Protein AF-A0A9E3BEC8-F1 (afdb_monomer)

Foldseek 3Di:
DDLLLVLLLVLADQDWDALVSSCVSSVHDSVSSVVSLVVCVVVVQWDADPPRTIHGD

Radius of gyration: 9.45 Å; Cα contacts (8 Å, |Δi|>4): 90; chains: 1; bounding box: 22×21×26 Å

Nearest PDB structures (foldseek):
  7wup-assembly1_B  TM=8.291E-01  e=4.768E-03  Apiospora montagnei NRRL 25634
  7y3h-assembly1_A  TM=8.337E-01  e=6.205E-03  Apiospora montagnei NRRL 25634
  2qww-assembly2_C  TM=8.152E-01  e=1.123E-02  Listeria monocytogenes serotype 4b str. F2365
  2qww-assembly2_D  TM=7.993E-01  e=1.199E-02  Listeria monocytogenes serotype 4b str. F2365
  4yif-assembly3_F  TM=8.380E-01  e=1.902E-02  Mycobacterium tuberculosis H37Rv

Secondary structure (DSSP, 8-state):
--HHHHHHHHH--SS-EEHHHHHHHHT--HHHHHHHHHHHHHTTSEEEETTTEEEE-

Sequence (57 aa):
MSPDESRVWNALGSDPVHVDELAHTAGLAPSGALAALLGLELRGAVESLPGKQYRRT

pLDDT: mean 88.41, std 4.36, range [72.19, 92.94]

Mean predicted aligned error: 3.38 Å

Structure (mmCIF, N/CA/C/O backbone):
data_AF-A0A9E3BEC8-F1
#
_entry.id   AF-A0A9E3BEC8-F1
#
loop_
_atom_site.group_PDB
_atom_site.id
_atom_site.type_symbol
_atom_site.label_atom_id
_atom_site.label_alt_id
_atom_site.label_comp_id
_atom_site.label_asy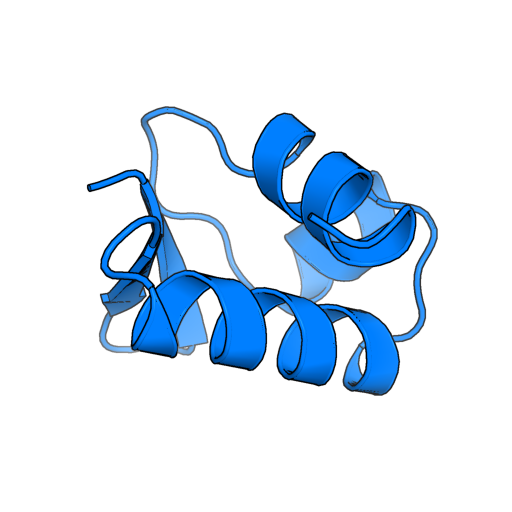m_id
_atom_site.label_entity_id
_atom_site.label_seq_id
_atom_site.pdbx_PDB_ins_code
_atom_site.Cartn_x
_atom_site.Cartn_y
_atom_site.Cartn_z
_atom_site.occupancy
_atom_site.B_iso_or_equiv
_atom_site.auth_seq_id
_atom_site.auth_comp_id
_atom_site.auth_asym_id
_atom_site.auth_atom_id
_atom_site.pdbx_PDB_model_num
ATOM 1 N N . MET A 1 1 ? -4.000 6.789 -12.938 1.00 72.19 1 MET A N 1
ATOM 2 C CA . MET A 1 1 ? -3.225 5.856 -12.107 1.00 72.19 1 MET A CA 1
ATOM 3 C C . MET A 1 1 ? -2.007 5.447 -12.908 1.00 72.19 1 MET A C 1
ATOM 5 O O . MET A 1 1 ? -2.143 5.244 -14.111 1.00 72.19 1 MET A O 1
ATOM 9 N N . SER A 1 2 ? -0.836 5.407 -12.282 1.00 87.62 2 SER A N 1
ATOM 10 C CA . SER A 1 2 ? 0.402 4.895 -12.875 1.00 87.62 2 SER A CA 1
ATOM 11 C C . SER A 1 2 ? 0.301 3.373 -13.124 1.00 87.62 2 SER A C 1
ATOM 13 O O . SER A 1 2 ? -0.574 2.709 -12.548 1.00 87.62 2 SER A O 1
ATOM 15 N N . PRO A 1 3 ? 1.166 2.792 -13.978 1.00 88.81 3 PRO A N 1
ATOM 16 C CA . PRO A 1 3 ? 1.252 1.342 -14.145 1.00 88.81 3 PRO A CA 1
ATOM 17 C C . PRO A 1 3 ? 1.506 0.621 -12.815 1.00 88.81 3 PRO A C 1
ATOM 19 O O . PRO A 1 3 ? 0.874 -0.396 -12.538 1.00 88.81 3 PRO A O 1
ATOM 22 N N . ASP A 1 4 ? 2.371 1.183 -11.972 1.00 90.88 4 ASP A N 1
ATOM 23 C CA . ASP A 1 4 ? 2.749 0.606 -10.681 1.00 90.88 4 ASP A CA 1
ATOM 24 C C . ASP A 1 4 ? 1.598 0.710 -9.679 1.00 90.88 4 ASP A C 1
ATOM 26 O O . ASP A 1 4 ? 1.256 -0.273 -9.026 1.0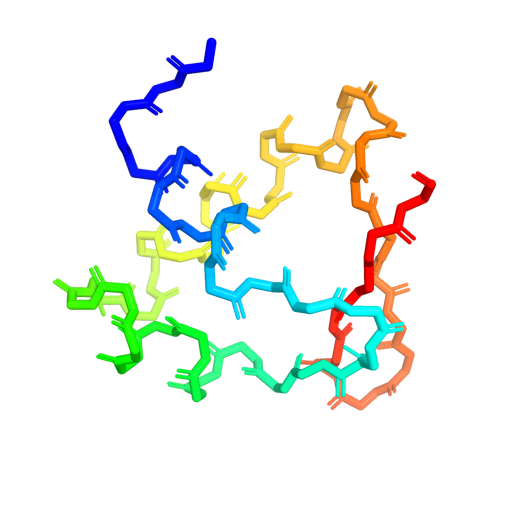0 90.88 4 ASP A O 1
ATOM 30 N N . GLU A 1 5 ? 0.920 1.862 -9.640 1.00 91.50 5 GLU A N 1
ATOM 31 C CA . GLU A 1 5 ? -0.309 2.050 -8.858 1.00 91.50 5 GLU A CA 1
ATOM 32 C C . GLU A 1 5 ? -1.376 1.034 -9.248 1.00 91.50 5 GLU A C 1
ATOM 34 O O . GLU A 1 5 ? -2.028 0.473 -8.380 1.00 91.50 5 GLU A O 1
ATOM 39 N N . SER A 1 6 ? -1.536 0.752 -10.541 1.00 90.50 6 SER A N 1
ATOM 40 C CA . SER A 1 6 ? -2.529 -0.217 -11.012 1.00 90.50 6 SER A CA 1
ATOM 41 C C . SER A 1 6 ? -2.174 -1.647 -10.597 1.00 90.50 6 SER A C 1
ATOM 43 O O . SER A 1 6 ? -3.064 -2.423 -10.255 1.00 90.50 6 SER A O 1
ATOM 45 N N . ARG A 1 7 ? -0.883 -2.006 -10.594 1.00 90.94 7 ARG A N 1
ATOM 46 C CA . ARG A 1 7 ? -0.412 -3.322 -10.130 1.00 90.94 7 ARG A CA 1
ATOM 47 C C . ARG A 1 7 ? -0.616 -3.496 -8.633 1.00 90.94 7 ARG A C 1
ATOM 49 O O . ARG A 1 7 ? -1.199 -4.493 -8.223 1.00 90.94 7 ARG A O 1
ATOM 56 N N . VAL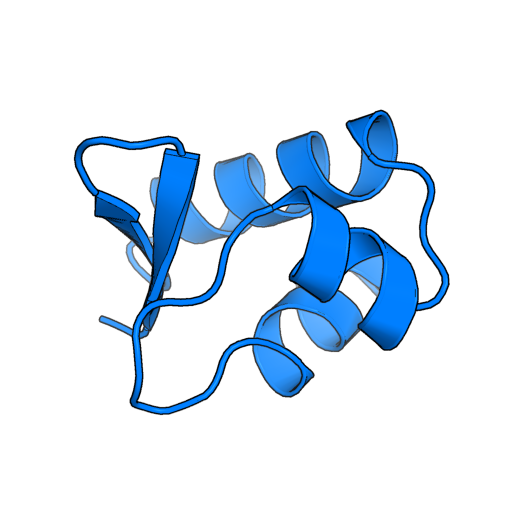 A 1 8 ? -0.185 -2.516 -7.840 1.00 90.88 8 VAL A N 1
ATOM 57 C CA . VAL A 1 8 ? -0.386 -2.499 -6.385 1.00 90.88 8 VAL A CA 1
ATOM 58 C C . VAL A 1 8 ? -1.869 -2.516 -6.058 1.00 90.88 8 VAL A C 1
ATOM 60 O O . VAL A 1 8 ? -2.299 -3.323 -5.246 1.00 90.88 8 VAL A O 1
ATOM 63 N N . TRP A 1 9 ? -2.660 -1.677 -6.728 1.00 89.31 9 TRP A N 1
ATOM 64 C CA . TRP A 1 9 ? -4.105 -1.637 -6.558 1.00 89.31 9 TR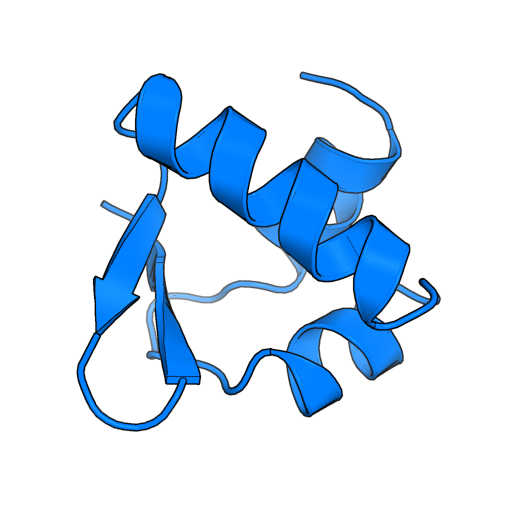P A CA 1
ATOM 65 C C . TRP A 1 9 ? -4.719 -3.005 -6.813 1.00 89.31 9 TRP A C 1
ATOM 67 O O . T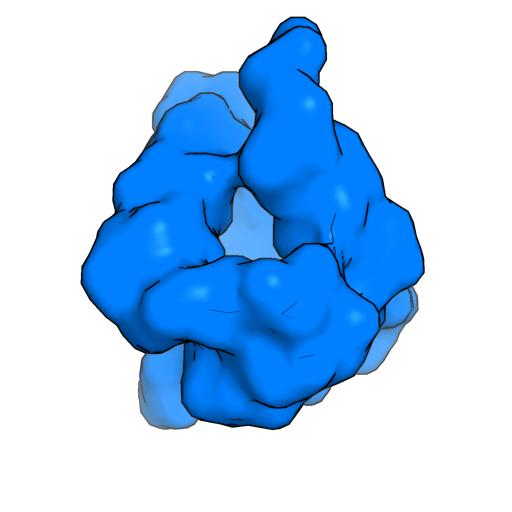RP A 1 9 ? -5.424 -3.498 -5.946 1.00 89.31 9 TRP A O 1
ATOM 77 N N . ASN A 1 10 ? -4.410 -3.646 -7.946 1.00 88.44 10 ASN A N 1
ATOM 78 C CA . ASN A 1 10 ? -4.918 -4.977 -8.289 1.00 88.44 10 ASN A CA 1
ATOM 79 C C . ASN A 1 10 ? -4.470 -6.070 -7.310 1.00 88.44 10 ASN A C 1
ATOM 81 O O . ASN A 1 10 ? -5.256 -6.974 -7.042 1.00 88.44 10 ASN A O 1
AT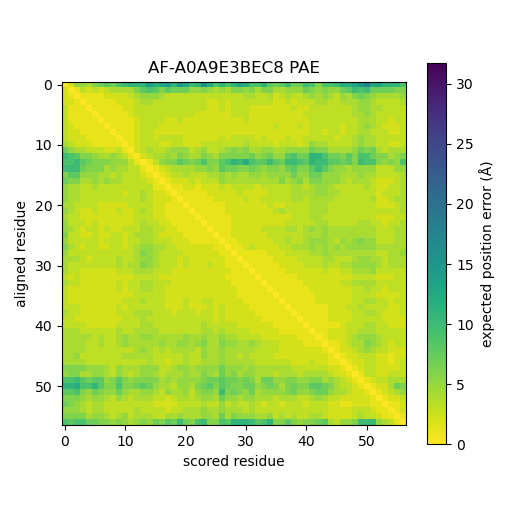OM 85 N N . ALA A 1 11 ? -3.250 -5.978 -6.776 1.00 88.62 11 ALA A N 1
ATOM 86 C CA . ALA A 1 11 ? -2.733 -6.892 -5.760 1.00 88.62 11 ALA A CA 1
ATOM 87 C C . ALA A 1 11 ? -3.373 -6.669 -4.377 1.00 88.62 11 ALA A C 1
ATOM 89 O O . ALA A 1 11 ? -3.506 -7.614 -3.604 1.00 88.62 11 ALA A O 1
ATOM 90 N N . LEU A 1 12 ? -3.796 -5.440 -4.067 1.00 85.81 12 LEU A N 1
ATOM 91 C CA . LEU A 1 12 ? -4.527 -5.116 -2.846 1.00 85.81 12 LEU A CA 1
ATOM 92 C C . LEU A 1 12 ? -5.941 -5.683 -2.960 1.00 85.81 12 LEU A C 1
ATOM 94 O O . LEU A 1 12 ? -6.675 -5.289 -3.853 1.00 85.81 12 LEU A O 1
ATOM 98 N N . GLY A 1 13 ? -6.330 -6.629 -2.113 1.00 74.69 13 GLY A N 1
ATOM 99 C CA . GLY A 1 13 ? -7.672 -7.214 -2.134 1.00 74.69 13 GLY A CA 1
ATOM 100 C C . GLY A 1 13 ? -8.685 -6.419 -1.306 1.00 74.69 13 GLY A C 1
ATOM 101 O O . GLY A 1 13 ? -8.518 -5.228 -1.040 1.00 74.69 13 GLY A O 1
ATOM 102 N N . SER A 1 14 ? -9.748 -7.105 -0.884 1.00 74.56 14 SER A N 1
ATOM 103 C CA . SER A 1 14 ? -10.653 -6.618 0.169 1.00 74.56 14 SER A CA 1
ATOM 104 C C . SER A 1 14 ? -10.030 -6.724 1.565 1.00 74.56 14 SER A C 1
ATOM 106 O O . SER A 1 14 ? -10.406 -5.968 2.458 1.00 74.56 14 SER A O 1
ATOM 108 N N . ASP A 1 15 ? -9.070 -7.633 1.740 1.00 80.69 15 ASP A N 1
ATOM 109 C CA . ASP A 1 15 ? -8.348 -7.821 2.992 1.00 80.69 15 ASP A CA 1
ATOM 110 C C . ASP A 1 15 ? -7.112 -6.916 3.081 1.00 80.69 15 ASP A C 1
ATOM 112 O O . ASP A 1 15 ? -6.484 -6.625 2.055 1.00 80.69 15 ASP A O 1
ATOM 116 N N . PRO A 1 16 ? -6.736 -6.472 4.295 1.00 84.50 16 PRO A N 1
ATOM 117 C CA . PRO A 1 16 ? -5.494 -5.750 4.507 1.00 84.50 16 PRO A CA 1
ATOM 118 C C . PRO A 1 16 ? -4.291 -6.636 4.171 1.00 84.50 16 PRO A C 1
ATOM 120 O O . PRO A 1 16 ? -4.174 -7.744 4.690 1.00 84.50 16 PRO A O 1
ATOM 123 N N . VAL A 1 17 ? -3.375 -6.139 3.340 1.00 88.44 17 VAL A N 1
ATOM 124 C CA . VAL A 1 17 ? -2.166 -6.879 2.938 1.00 88.44 17 VAL A CA 1
ATOM 125 C C . VAL A 1 17 ? -0.921 -6.094 3.334 1.00 88.44 17 VAL A C 1
ATOM 127 O O . VAL A 1 17 ? -0.907 -4.860 3.289 1.00 88.44 17 VAL A O 1
ATOM 130 N N . HIS A 1 18 ? 0.137 -6.795 3.742 1.00 90.38 18 HIS A N 1
ATOM 131 C CA . HIS A 1 18 ? 1.404 -6.162 4.100 1.00 90.38 18 HIS A CA 1
ATOM 132 C C . HIS A 1 18 ? 2.112 -5.619 2.852 1.00 90.38 18 HIS A C 1
ATOM 134 O O . HIS A 1 18 ? 2.097 -6.245 1.791 1.00 90.38 18 HIS A O 1
ATOM 140 N N . VAL A 1 19 ? 2.787 -4.474 2.980 1.00 87.69 19 VAL A N 1
ATOM 141 C CA . VAL A 1 19 ? 3.482 -3.835 1.846 1.00 87.69 19 VAL A CA 1
ATOM 142 C C . VAL A 1 19 ? 4.511 -4.736 1.160 1.00 87.69 19 VAL A C 1
ATOM 144 O O . VAL A 1 19 ? 4.655 -4.675 -0.057 1.00 87.69 19 VAL A O 1
ATOM 147 N N . ASP A 1 20 ? 5.200 -5.593 1.912 1.00 88.94 20 ASP A N 1
ATOM 148 C CA . ASP A 1 20 ? 6.191 -6.518 1.346 1.00 88.94 20 ASP A CA 1
ATOM 149 C C . ASP A 1 20 ? 5.537 -7.584 0.454 1.00 88.94 20 ASP A C 1
ATOM 151 O O . ASP A 1 20 ? 6.050 -7.904 -0.618 1.00 88.94 20 ASP A O 1
ATOM 155 N N . GLU A 1 21 ? 4.372 -8.094 0.856 1.00 89.88 21 GLU A N 1
ATOM 156 C CA . GLU A 1 21 ? 3.604 -9.075 0.085 1.00 89.88 21 GLU A CA 1
ATOM 157 C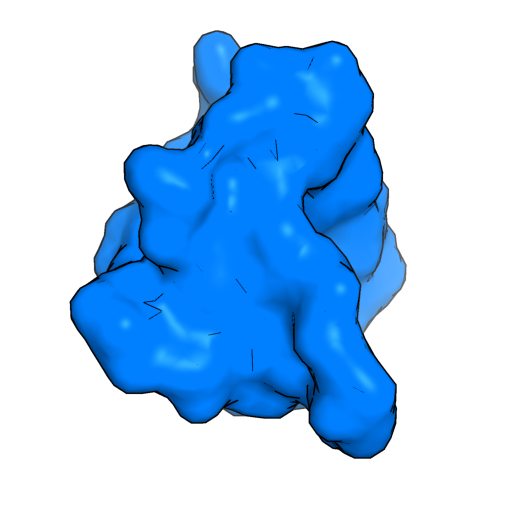 C . GLU A 1 21 ? 2.946 -8.431 -1.142 1.00 89.88 21 GLU A C 1
ATOM 159 O O . GLU A 1 21 ? 2.956 -9.005 -2.232 1.00 89.88 21 GLU A O 1
ATOM 164 N N . LEU A 1 22 ? 2.470 -7.191 -1.005 1.00 89.88 22 LEU A N 1
ATOM 165 C CA . LEU A 1 22 ? 2.018 -6.361 -2.123 1.00 89.88 22 LEU A CA 1
ATOM 166 C C . LEU A 1 22 ? 3.122 -6.112 -3.138 1.00 89.88 22 LEU A C 1
ATOM 168 O O . LEU A 1 22 ? 2.895 -6.270 -4.333 1.00 89.88 22 LEU A O 1
ATOM 172 N N . ALA A 1 23 ? 4.310 -5.725 -2.675 1.00 91.44 23 ALA A N 1
ATOM 173 C CA . ALA A 1 23 ? 5.459 -5.488 -3.535 1.00 91.44 23 ALA A CA 1
ATOM 174 C C . ALA A 1 23 ? 5.840 -6.770 -4.284 1.00 91.44 23 ALA A C 1
ATOM 176 O O . ALA A 1 23 ? 6.011 -6.742 -5.503 1.00 91.44 23 ALA A O 1
ATOM 177 N N . HIS A 1 24 ? 5.873 -7.904 -3.578 1.00 91.38 24 HIS A N 1
ATOM 178 C CA . HIS A 1 24 ? 6.139 -9.209 -4.173 1.00 91.38 24 HIS A CA 1
ATOM 179 C C . HIS A 1 24 ? 5.097 -9.583 -5.239 1.00 91.38 24 HIS A C 1
ATOM 181 O O . HIS A 1 24 ? 5.457 -9.902 -6.370 1.00 91.38 24 HIS A O 1
ATOM 187 N N . THR A 1 25 ? 3.808 -9.466 -4.912 1.00 90.00 25 THR A N 1
ATOM 188 C CA . THR A 1 25 ? 2.689 -9.815 -5.804 1.00 90.00 25 THR A CA 1
ATOM 189 C C . THR A 1 25 ? 2.600 -8.882 -7.012 1.00 90.00 25 THR A C 1
ATOM 191 O O . THR A 1 25 ? 2.354 -9.323 -8.132 1.00 90.00 25 THR A O 1
ATOM 194 N N . ALA A 1 26 ? 2.845 -7.586 -6.813 1.00 89.44 26 ALA A N 1
ATOM 195 C CA . ALA A 1 26 ? 2.876 -6.590 -7.880 1.00 89.44 26 ALA A CA 1
ATOM 196 C C . ALA A 1 26 ? 4.145 -6.681 -8.752 1.00 89.44 26 ALA A C 1
ATOM 198 O O . ALA A 1 26 ? 4.222 -6.012 -9.788 1.00 89.44 26 ALA A O 1
ATOM 199 N N . GLY A 1 27 ? 5.141 -7.481 -8.348 1.00 91.69 27 GLY A N 1
ATOM 200 C CA . GLY A 1 27 ? 6.438 -7.575 -9.018 1.00 91.69 27 GLY A CA 1
ATOM 201 C C . GLY A 1 27 ? 7.219 -6.260 -8.969 1.00 91.69 27 GLY A C 1
ATOM 202 O O . GLY A 1 27 ? 7.891 -5.902 -9.937 1.00 91.69 27 GLY A O 1
ATOM 203 N N . LEU A 1 28 ? 7.080 -5.509 -7.876 1.00 91.25 28 LEU A N 1
ATOM 204 C CA . LEU A 1 28 ? 7.708 -4.209 -7.660 1.00 91.25 28 LEU A CA 1
ATOM 205 C C . LEU A 1 28 ? 8.715 -4.283 -6.513 1.00 91.25 28 LEU A C 1
ATOM 207 O O . LEU A 1 28 ? 8.609 -5.101 -5.602 1.00 91.25 28 LEU A O 1
ATOM 211 N N . ALA A 1 29 ? 9.685 -3.372 -6.526 1.00 91.56 29 ALA A N 1
ATOM 212 C CA . ALA A 1 29 ? 10.509 -3.145 -5.347 1.00 91.56 29 ALA A CA 1
ATOM 213 C C . ALA A 1 29 ? 9.646 -2.560 -4.208 1.00 91.56 29 ALA A C 1
ATOM 215 O O . ALA A 1 29 ? 8.733 -1.777 -4.494 1.00 91.56 29 ALA A O 1
ATOM 216 N N . PRO A 1 30 ? 9.959 -2.837 -2.927 1.00 88.56 30 PRO A N 1
ATOM 217 C CA . PRO A 1 30 ? 9.217 -2.285 -1.789 1.00 88.56 30 PRO A CA 1
ATOM 218 C C . PRO A 1 30 ? 9.100 -0.756 -1.822 1.00 88.56 30 PRO A C 1
ATOM 220 O O . PRO A 1 30 ? 8.051 -0.199 -1.518 1.00 88.56 30 PRO A O 1
ATOM 223 N N . SER A 1 31 ? 10.153 -0.066 -2.265 1.00 90.31 31 SER A N 1
ATOM 224 C CA . SER A 1 31 ? 10.155 1.388 -2.458 1.00 90.31 31 SER A CA 1
ATOM 225 C C . SER A 1 31 ? 9.177 1.854 -3.544 1.00 90.31 31 SER A C 1
ATOM 227 O O . SER A 1 31 ? 8.498 2.861 -3.358 1.00 90.31 31 SER A O 1
ATOM 229 N N . GLY A 1 32 ? 9.069 1.118 -4.654 1.00 92.25 32 GLY A N 1
ATOM 230 C CA . GLY A 1 32 ? 8.109 1.401 -5.725 1.00 92.25 32 GLY A CA 1
ATOM 231 C C . GLY A 1 32 ? 6.669 1.136 -5.289 1.00 92.25 32 GLY A C 1
ATOM 232 O O . GLY A 1 32 ? 5.788 1.953 -5.546 1.00 92.25 32 GLY A O 1
ATOM 233 N N . ALA A 1 33 ? 6.442 0.047 -4.550 1.00 91.56 33 ALA A N 1
ATOM 234 C CA . ALA A 1 33 ? 5.142 -0.257 -3.964 1.00 91.56 33 ALA A CA 1
ATOM 235 C C . ALA A 1 33 ? 4.708 0.819 -2.958 1.00 91.56 33 ALA A C 1
ATOM 237 O O . ALA A 1 33 ? 3.575 1.279 -3.023 1.00 91.56 33 ALA A O 1
ATOM 238 N N . LEU A 1 34 ? 5.612 1.284 -2.087 1.00 90.00 34 LEU A N 1
ATOM 239 C CA . LEU A 1 34 ? 5.342 2.386 -1.155 1.00 90.00 34 LEU A CA 1
ATOM 240 C C . LEU A 1 34 ? 4.996 3.692 -1.878 1.00 90.00 34 LEU A C 1
ATOM 242 O O . LEU A 1 34 ? 4.049 4.365 -1.486 1.00 90.00 34 LEU A O 1
ATOM 246 N N . ALA A 1 35 ? 5.722 4.046 -2.942 1.00 92.94 35 ALA A N 1
ATOM 247 C CA . ALA A 1 35 ? 5.422 5.243 -3.728 1.00 92.94 35 ALA A CA 1
ATOM 248 C C . ALA A 1 35 ? 4.044 5.153 -4.410 1.00 92.94 35 ALA A C 1
ATOM 250 O O . ALA A 1 35 ? 3.279 6.116 -4.401 1.00 92.94 35 ALA A O 1
ATOM 251 N N . ALA A 1 36 ? 3.711 3.983 -4.958 1.00 92.56 36 ALA A N 1
ATOM 252 C CA . ALA A 1 36 ? 2.410 3.707 -5.553 1.00 92.56 36 ALA A CA 1
ATOM 253 C C . ALA A 1 36 ? 1.273 3.734 -4.513 1.00 92.56 36 ALA A C 1
ATOM 255 O O . ALA A 1 36 ? 0.240 4.357 -4.751 1.00 92.56 36 ALA A O 1
ATOM 256 N N . LEU A 1 37 ? 1.467 3.109 -3.347 1.00 90.56 37 LEU A N 1
ATOM 257 C CA . LEU A 1 37 ? 0.519 3.139 -2.229 1.00 90.56 37 LEU A CA 1
ATOM 258 C C . LEU A 1 37 ? 0.278 4.565 -1.739 1.00 90.56 37 LEU A C 1
ATOM 260 O O . LEU A 1 37 ? -0.871 4.951 -1.570 1.00 90.56 37 LEU A O 1
ATOM 264 N N . LEU A 1 38 ? 1.335 5.367 -1.601 1.00 91.06 38 LEU A N 1
ATOM 265 C CA . LEU A 1 38 ? 1.228 6.774 -1.219 1.00 91.06 38 LEU A CA 1
ATOM 266 C C . LEU A 1 38 ? 0.412 7.576 -2.244 1.00 91.06 38 LEU A C 1
ATOM 268 O O . LEU A 1 38 ? -0.462 8.355 -1.872 1.00 91.06 38 LEU A O 1
ATOM 272 N N . GLY A 1 39 ? 0.658 7.371 -3.542 1.00 92.44 39 GLY A N 1
ATOM 273 C CA . GLY A 1 39 ? -0.124 8.006 -4.607 1.00 92.44 39 GLY A CA 1
ATOM 274 C C . GLY A 1 39 ? -1.609 7.642 -4.543 1.00 92.44 39 GLY A C 1
ATOM 275 O O . GLY A 1 39 ? -2.473 8.501 -4.721 1.00 92.44 39 GLY A O 1
ATOM 276 N N . LEU A 1 40 ? -1.920 6.383 -4.232 1.00 90.94 40 LEU A N 1
ATOM 277 C CA . LEU A 1 40 ? -3.289 5.904 -4.047 1.00 90.94 40 LEU A CA 1
ATOM 278 C C . LEU A 1 40 ? -3.936 6.441 -2.761 1.00 90.94 40 LEU A C 1
ATOM 280 O O . LEU A 1 40 ? -5.121 6.773 -2.777 1.00 90.94 40 LEU A O 1
ATOM 284 N N . GLU A 1 41 ? -3.175 6.558 -1.675 1.00 91.62 41 GLU A N 1
ATOM 285 C CA . GLU A 1 41 ? -3.628 7.066 -0.375 1.00 91.62 41 GLU A CA 1
ATOM 286 C C . GLU A 1 41 ? -3.992 8.548 -0.475 1.00 91.62 41 GLU A C 1
ATOM 288 O O . GLU A 1 41 ? -5.080 8.958 -0.077 1.00 91.62 41 GLU A O 1
ATOM 293 N N . LEU A 1 42 ? -3.148 9.342 -1.143 1.00 91.25 42 LEU A N 1
ATOM 294 C CA . LEU A 1 42 ? -3.424 10.750 -1.443 1.00 91.25 42 LEU A CA 1
ATOM 295 C C . LEU A 1 42 ? -4.683 10.946 -2.301 1.00 91.25 42 LEU A C 1
ATOM 297 O O . LEU A 1 42 ? -5.305 12.006 -2.262 1.00 91.25 42 LEU A O 1
ATOM 301 N N . ARG A 1 43 ? -5.064 9.935 -3.087 1.00 90.12 43 ARG A N 1
ATOM 302 C CA . ARG A 1 43 ? -6.290 9.932 -3.900 1.00 90.12 43 ARG A CA 1
ATOM 303 C C . ARG A 1 43 ? -7.510 9.414 -3.134 1.00 90.12 43 ARG A C 1
ATOM 305 O O . ARG A 1 43 ? -8.599 9.422 -3.701 1.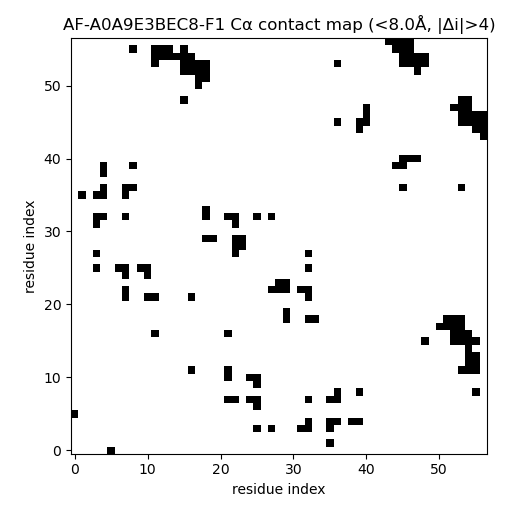00 90.12 43 ARG A O 1
ATOM 312 N N . GLY A 1 44 ? -7.334 8.940 -1.900 1.00 90.25 44 GLY A N 1
ATOM 313 C CA . GLY A 1 44 ? -8.380 8.303 -1.101 1.00 90.25 44 GLY A CA 1
ATOM 314 C C . GLY A 1 44 ? -8.796 6.921 -1.608 1.00 90.25 44 GLY A C 1
ATOM 315 O O . GLY A 1 44 ? -9.880 6.462 -1.271 1.00 90.25 44 GLY A O 1
ATOM 316 N N . ALA A 1 45 ? -7.976 6.275 -2.443 1.00 89.62 45 ALA A N 1
ATOM 317 C CA . ALA A 1 45 ? -8.276 4.950 -2.980 1.00 89.62 45 ALA A CA 1
ATOM 318 C C . ALA A 1 45 ? -7.870 3.838 -1.999 1.00 89.62 45 ALA A C 1
ATOM 320 O O . ALA A 1 45 ? -8.579 2.846 -1.869 1.00 89.62 45 ALA A O 1
ATOM 321 N N . VAL A 1 46 ? -6.732 3.989 -1.315 1.00 90.75 46 VAL A N 1
ATOM 322 C CA . VAL A 1 46 ? -6.264 3.047 -0.282 1.00 90.75 46 VAL A CA 1
ATOM 323 C C . VAL A 1 46 ? -6.146 3.742 1.065 1.00 90.75 46 VAL A C 1
ATOM 325 O O . VAL A 1 46 ? -5.980 4.958 1.130 1.00 90.75 46 VAL A O 1
ATOM 328 N N . GLU A 1 47 ? -6.158 2.948 2.127 1.00 88.88 47 GLU A N 1
ATOM 329 C CA . GLU A 1 47 ? -5.928 3.380 3.499 1.00 88.88 47 GLU A CA 1
ATOM 330 C C . GLU A 1 47 ? -4.774 2.575 4.107 1.00 88.88 47 GLU A C 1
ATOM 332 O O . GLU A 1 47 ? -4.724 1.343 3.983 1.00 88.88 47 GLU A O 1
ATOM 337 N N . SER A 1 48 ? -3.839 3.273 4.755 1.00 88.12 48 SER A N 1
ATOM 338 C CA . SER A 1 48 ? -2.775 2.646 5.533 1.00 88.12 48 SER A CA 1
ATOM 339 C C . SER A 1 48 ? -3.271 2.289 6.938 1.00 88.12 48 SER A C 1
ATOM 341 O O . SER A 1 48 ? -3.944 3.059 7.619 1.00 88.12 48 SER A O 1
ATOM 343 N N . LEU A 1 49 ? -2.946 1.078 7.379 1.00 86.31 49 LEU A N 1
ATOM 344 C CA . LEU A 1 49 ? -3.355 0.507 8.657 1.00 86.31 49 LEU A CA 1
ATOM 345 C C . LEU A 1 49 ? -2.126 0.251 9.548 1.00 86.31 49 LEU A C 1
ATOM 347 O O . LEU A 1 49 ? -1.013 0.021 9.048 1.00 86.31 49 LEU A O 1
ATOM 351 N N . PRO A 1 50 ? -2.305 0.235 10.883 1.00 82.56 50 PRO A N 1
ATOM 352 C CA . PRO A 1 50 ? -1.246 -0.136 11.813 1.00 82.56 50 PRO A CA 1
ATOM 353 C C . PRO A 1 50 ? -0.6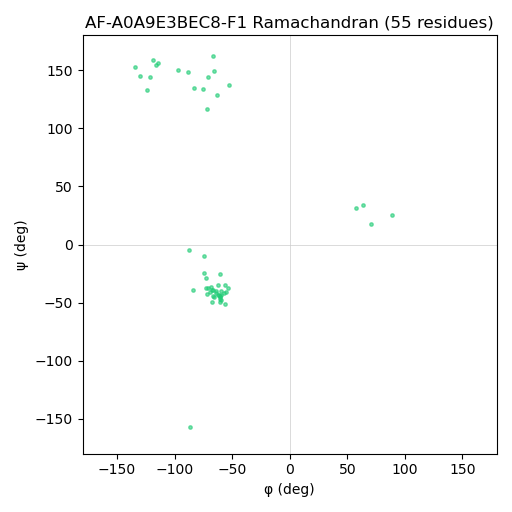30 -1.497 11.457 1.00 82.56 50 PRO A C 1
ATOM 355 O O . PRO A 1 50 ? -1.331 -2.453 11.131 1.00 82.56 50 PRO A O 1
ATOM 358 N N . GLY A 1 51 ? 0.700 -1.591 11.535 1.00 83.81 51 GLY A N 1
ATOM 359 C CA . GLY A 1 51 ? 1.433 -2.808 11.167 1.00 83.81 51 GLY A CA 1
ATOM 360 C C . GLY A 1 51 ? 1.834 -2.894 9.692 1.00 83.81 51 GLY A C 1
ATOM 361 O O . GLY A 1 51 ? 2.018 -3.998 9.197 1.00 83.81 51 GLY A O 1
ATOM 362 N N . LYS A 1 52 ? 1.982 -1.749 9.001 1.00 84.06 52 LYS A N 1
ATOM 363 C CA . LYS A 1 52 ? 2.387 -1.655 7.578 1.00 84.06 52 LYS A CA 1
ATOM 364 C C . LYS A 1 52 ? 1.454 -2.418 6.626 1.00 84.06 52 LYS A C 1
ATOM 366 O O . LYS A 1 52 ? 1.885 -2.944 5.596 1.00 84.06 52 LYS A O 1
ATOM 371 N N . GLN A 1 53 ? 0.180 -2.475 6.993 1.00 87.69 53 GLN A N 1
ATOM 372 C CA . GLN A 1 53 ? -0.868 -3.079 6.186 1.00 87.69 53 GLN A CA 1
ATOM 373 C C . GLN A 1 53 ? -1.587 -1.995 5.396 1.00 87.69 53 GLN A C 1
ATOM 375 O O . GLN A 1 53 ? -1.682 -0.856 5.844 1.00 87.69 53 GLN A O 1
ATOM 380 N N . TYR A 1 54 ? -2.094 -2.355 4.227 1.00 90.12 54 TYR A N 1
ATOM 381 C CA . TYR A 1 54 ? -2.854 -1.455 3.371 1.00 90.12 54 TYR A CA 1
ATOM 382 C C . TYR A 1 54 ? -4.149 -2.137 2.955 1.00 90.12 54 TYR A C 1
ATOM 384 O O . TYR A 1 54 ? -4.175 -3.350 2.757 1.00 90.12 54 TYR A O 1
ATOM 392 N N . ARG A 1 55 ? -5.219 -1.358 2.820 1.00 88.62 55 ARG A N 1
ATOM 393 C CA . ARG A 1 55 ? -6.557 -1.822 2.431 1.00 88.62 55 ARG A CA 1
ATOM 394 C C . ARG A 1 55 ? -7.145 -0.888 1.373 1.00 88.62 55 ARG A C 1
ATOM 396 O O . ARG A 1 55 ? -6.802 0.290 1.342 1.00 88.62 55 ARG A O 1
ATOM 403 N N . ARG A 1 56 ? -8.035 -1.401 0.518 1.00 89.12 56 ARG A N 1
ATOM 404 C CA . ARG A 1 56 ? -8.847 -0.574 -0.391 1.00 89.12 56 ARG A CA 1
ATOM 405 C C . ARG A 1 56 ? -9.985 0.131 0.358 1.00 89.12 56 ARG A C 1
ATOM 407 O O . ARG A 1 56 ? -10.689 -0.522 1.130 1.00 89.12 56 ARG A O 1
ATOM 414 N N . THR A 1 57 ? -10.157 1.424 0.104 1.00 81.62 57 THR A N 1
ATOM 415 C CA . THR A 1 57 ? -11.247 2.252 0.642 1.00 81.62 57 THR A CA 1
ATOM 416 C C . THR A 1 57 ? -12.507 2.145 -0.212 1.00 81.62 57 THR A C 1
ATOM 418 O O . THR A 1 57 ? -12.379 1.958 -1.446 1.00 81.62 57 THR A O 1
#

Solvent-accessible surface area (backbone atoms only — not comparable to full-atom values): 3102 Å² total; per-residue (Å²): 128,53,75,62,30,49,35,39,51,69,53,45,48,92,54,70,40,43,51,64,58,35,7,59,70,40,74,40,54,57,70,54,36,50,54,26,49,49,56,32,36,78,68,61,46,33,44,84,44,91,86,61,21,36,29,63,100